Protein AF-A0A0E4CT23-F1 (afdb_monomer_lite)

Foldseek 3Di:
DDPLVVVLVVLVVVCVVPVVSDCVVSLVSVVVCVVVVQKDKWFPDPDDSVCVVVCLVPDLPDKGWIKIAGPVPRWIKIWIADSVRDIDIDTDPDDDPSRD

Structure (mmCIF, N/CA/C/O backbone):
data_AF-A0A0E4CT23-F1
#
_entry.id   AF-A0A0E4CT23-F1
#
loop_
_atom_site.group_PDB
_atom_site.id
_atom_site.type_symbol
_atom_site.label_atom_id
_atom_site.label_alt_id
_atom_site.label_comp_id
_atom_site.label_asym_id
_atom_site.label_entity_id
_atom_site.label_seq_id
_atom_site.pdbx_PDB_ins_code
_atom_site.Cartn_x
_atom_site.Cartn_y
_atom_site.Cartn_z
_atom_site.occupancy
_atom_site.B_iso_or_equiv
_atom_site.auth_seq_id
_atom_site.auth_comp_id
_atom_site.auth_asym_id
_atom_site.auth_atom_id
_atom_site.pdbx_PDB_model_num
ATOM 1 N N . MET A 1 1 ? -16.128 -6.992 -1.047 1.00 75.06 1 MET A N 1
ATOM 2 C CA . MET A 1 1 ? -14.755 -6.581 -0.670 1.00 75.06 1 MET A CA 1
ATOM 3 C C . MET A 1 1 ? -14.029 -7.788 -0.081 1.00 75.06 1 MET A C 1
ATOM 5 O O . MET A 1 1 ? -14.636 -8.475 0.731 1.00 75.06 1 MET A O 1
ATOM 9 N N . CYS A 1 2 ? -12.802 -8.122 -0.513 1.00 93.44 2 CYS A N 1
ATOM 10 C CA . CYS A 1 2 ? -12.067 -9.258 0.074 1.00 93.44 2 CYS A CA 1
ATOM 11 C C . CYS A 1 2 ? -11.386 -8.869 1.398 1.00 93.44 2 CYS A C 1
ATOM 13 O O . CYS A 1 2 ? -11.220 -7.683 1.666 1.00 93.44 2 CYS A O 1
ATOM 15 N N . ILE A 1 3 ? -10.946 -9.853 2.191 1.00 91.12 3 ILE A N 1
ATOM 16 C CA . ILE A 1 3 ? -10.349 -9.610 3.517 1.00 91.12 3 ILE A CA 1
ATOM 17 C C . ILE A 1 3 ? -9.137 -8.664 3.480 1.00 91.12 3 ILE A C 1
ATOM 19 O O . ILE A 1 3 ? -9.044 -7.770 4.310 1.00 91.12 3 ILE A O 1
ATOM 23 N N . ASN A 1 4 ? -8.249 -8.803 2.489 1.00 91.25 4 ASN A N 1
ATOM 24 C CA . ASN A 1 4 ? -7.086 -7.924 2.333 1.00 91.25 4 ASN A CA 1
ATOM 25 C C . ASN A 1 4 ? -7.535 -6.488 2.036 1.00 91.25 4 ASN A C 1
ATOM 27 O O . ASN A 1 4 ? -7.082 -5.546 2.677 1.00 91.25 4 ASN A O 1
ATOM 31 N N . CYS A 1 5 ? -8.468 -6.356 1.090 1.00 93.38 5 CYS A N 1
ATOM 32 C CA . CYS A 1 5 ? -9.029 -5.083 0.656 1.00 93.38 5 CYS A CA 1
ATOM 33 C C . CYS A 1 5 ? -9.757 -4.387 1.842 1.00 93.38 5 CYS A C 1
ATOM 35 O O . CYS A 1 5 ? -9.594 -3.188 2.036 1.00 93.38 5 CYS A O 1
ATOM 37 N N . GLY A 1 6 ? -10.454 -5.145 2.702 1.00 93.12 6 GLY A N 1
ATOM 38 C CA . GLY A 1 6 ? -11.127 -4.615 3.895 1.00 93.12 6 GLY A CA 1
ATOM 39 C C . GLY A 1 6 ? -10.191 -4.121 4.993 1.00 93.12 6 GLY A C 1
ATOM 40 O O . GLY A 1 6 ? -10.375 -3.010 5.468 1.00 93.12 6 GLY A O 1
ATOM 41 N N . ILE A 1 7 ? -9.137 -4.875 5.321 1.00 93.31 7 ILE A N 1
ATOM 42 C CA . ILE A 1 7 ? -8.143 -4.457 6.329 1.00 93.31 7 ILE A CA 1
ATOM 43 C C . ILE A 1 7 ? -7.504 -3.108 5.951 1.00 93.31 7 ILE A C 1
ATOM 45 O O . ILE A 1 7 ? -7.333 -2.237 6.803 1.00 93.31 7 ILE A O 1
ATOM 49 N N . ILE A 1 8 ? -7.171 -2.922 4.669 1.00 93.62 8 ILE A N 1
ATOM 50 C CA . ILE A 1 8 ? -6.576 -1.675 4.166 1.00 93.62 8 ILE A CA 1
ATOM 51 C C . ILE A 1 8 ? -7.587 -0.529 4.237 1.00 93.62 8 ILE A C 1
ATOM 53 O O . ILE A 1 8 ? -7.265 0.541 4.752 1.00 93.62 8 ILE A O 1
ATOM 57 N N . SER A 1 9 ? -8.812 -0.748 3.749 1.00 92.12 9 SER A N 1
ATOM 58 C CA . SER A 1 9 ? -9.875 0.259 3.792 1.00 92.12 9 SER A CA 1
ATOM 59 C C . SER A 1 9 ? -10.208 0.694 5.218 1.00 92.12 9 SER A C 1
ATOM 61 O O . SER A 1 9 ? -10.351 1.891 5.462 1.00 92.12 9 SER A O 1
ATOM 63 N N . ASP A 1 10 ? -10.273 -0.244 6.161 1.00 92.44 10 ASP A N 1
ATOM 64 C CA . ASP A 1 10 ? -10.531 0.049 7.569 1.00 92.44 10 ASP A CA 1
ATOM 65 C C . ASP A 1 10 ? -9.406 0.889 8.168 1.00 92.44 10 ASP A C 1
ATOM 67 O O . ASP A 1 10 ? -9.680 1.884 8.837 1.00 92.44 10 ASP A O 1
ATOM 71 N N . LEU A 1 11 ? -8.141 0.567 7.866 1.00 92.25 11 LEU A N 1
ATOM 72 C CA . LEU A 1 11 ? -7.020 1.382 8.326 1.00 92.25 11 LEU A CA 1
ATOM 73 C C . LEU A 1 11 ? -7.061 2.793 7.725 1.00 92.25 11 LEU A C 1
ATOM 75 O O . LEU A 1 11 ? -6.895 3.763 8.459 1.00 92.25 11 LEU A O 1
ATOM 79 N N . PHE A 1 12 ? -7.316 2.926 6.421 1.00 91.31 12 PHE A N 1
ATOM 80 C CA . PHE A 1 12 ? -7.409 4.233 5.757 1.00 91.31 12 PHE A CA 1
ATOM 81 C C . PHE A 1 12 ? -8.567 5.079 6.295 1.00 91.31 12 PHE A C 1
ATOM 83 O O . PHE A 1 12 ? -8.465 6.300 6.381 1.00 91.31 12 PHE A O 1
ATOM 90 N N . ASN A 1 13 ? -9.687 4.453 6.649 1.00 90.06 13 ASN A N 1
ATOM 91 C CA . ASN A 1 13 ? -10.805 5.153 7.271 1.00 90.06 13 ASN A CA 1
ATOM 92 C C . ASN A 1 13 ? -10.481 5.538 8.719 1.00 90.06 13 ASN A C 1
ATOM 94 O O . ASN A 1 13 ? -10.787 6.655 9.136 1.00 90.06 13 ASN A O 1
ATOM 98 N N . ALA A 1 14 ? -9.808 4.658 9.463 1.00 88.81 14 ALA A N 1
ATOM 99 C CA . ALA A 1 14 ? -9.387 4.926 10.830 1.00 88.81 14 ALA A CA 1
ATOM 100 C C . ALA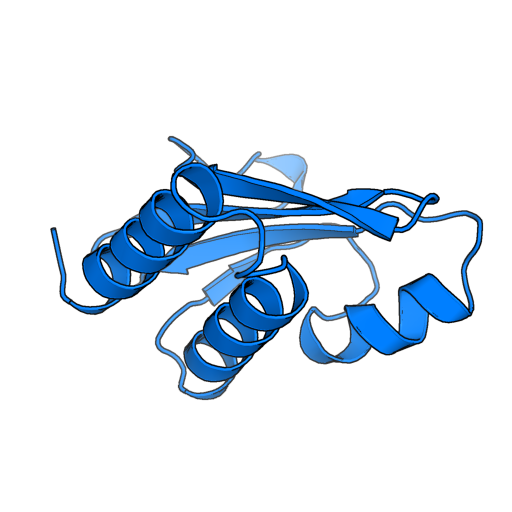 A 1 14 ? -8.389 6.092 10.907 1.00 88.81 14 ALA A C 1
ATOM 102 O O . ALA A 1 14 ? -8.505 6.912 11.813 1.00 88.81 14 ALA A O 1
ATOM 103 N N . THR A 1 15 ? -7.464 6.233 9.949 1.00 86.56 15 THR A N 1
ATOM 104 C CA . THR A 1 15 ? -6.541 7.383 9.915 1.00 86.56 15 THR A CA 1
ATOM 105 C C . THR A 1 15 ? -7.245 8.706 9.613 1.00 86.56 15 THR A C 1
ATOM 107 O O . THR A 1 15 ? -6.879 9.731 10.182 1.00 86.56 15 THR A O 1
ATOM 110 N N . LYS A 1 16 ? -8.293 8.699 8.776 1.00 85.00 16 LYS A N 1
ATOM 111 C CA . LYS A 1 16 ? -9.132 9.887 8.526 1.00 85.00 16 LYS A CA 1
ATOM 112 C C . LYS A 1 16 ? -9.917 10.317 9.764 1.00 85.00 16 LYS A C 1
ATOM 114 O O . LYS A 1 16 ? -10.080 11.507 10.001 1.00 85.00 16 LYS A O 1
ATOM 119 N N . GLN A 1 17 ? -10.426 9.352 10.529 1.00 85.25 17 GLN A N 1
ATOM 120 C CA . GLN A 1 17 ? -11.216 9.607 11.738 1.00 85.25 17 GLN A CA 1
ATOM 121 C C . GLN A 1 17 ? -10.340 9.943 12.949 1.00 85.25 17 GLN A C 1
ATOM 123 O O . GLN A 1 17 ? -10.755 10.703 1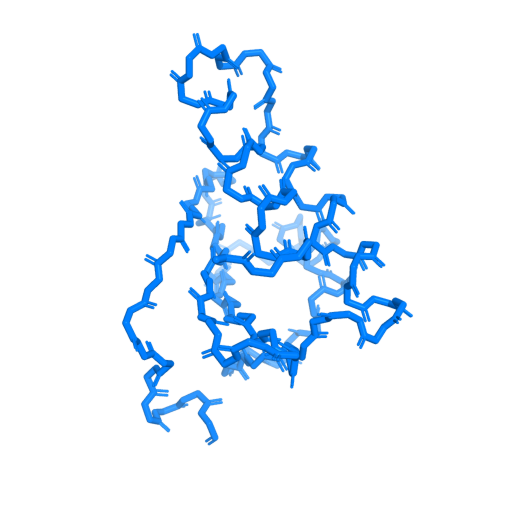3.820 1.00 85.25 17 GLN A O 1
ATOM 128 N N . ASN A 1 18 ? -9.135 9.377 13.011 1.00 82.75 18 ASN A N 1
ATOM 129 C CA . ASN A 1 18 ? -8.190 9.577 14.094 1.00 82.75 18 ASN A CA 1
ATOM 130 C C . ASN A 1 18 ? -6.771 9.791 13.535 1.00 82.75 18 ASN A C 1
ATOM 132 O O . ASN A 1 18 ? -6.028 8.820 13.351 1.00 82.75 18 ASN A O 1
ATOM 136 N N . PRO A 1 19 ? -6.362 11.057 13.328 1.00 77.00 19 PRO A N 1
ATOM 137 C CA . PRO A 1 19 ? -5.047 11.403 12.784 1.00 77.00 19 PRO A CA 1
ATOM 138 C C . PRO A 1 19 ? -3.856 10.905 13.618 1.00 77.00 19 PRO A C 1
ATOM 140 O O . PRO A 1 19 ? -2.731 10.882 13.124 1.00 77.00 19 PRO A O 1
ATOM 143 N N . ILE A 1 20 ? -4.078 10.474 14.869 1.00 79.44 20 ILE A N 1
ATOM 144 C CA . ILE A 1 20 ? -3.045 9.843 15.709 1.00 79.44 20 ILE A CA 1
ATOM 145 C C . ILE A 1 20 ? -2.557 8.534 15.072 1.00 79.44 20 ILE A C 1
ATOM 147 O O . ILE A 1 20 ? -1.397 8.148 15.245 1.00 79.44 20 ILE A O 1
ATOM 151 N N . ILE A 1 21 ? -3.417 7.847 14.309 1.00 73.62 21 ILE A N 1
ATOM 152 C CA . ILE A 1 21 ? -3.019 6.708 13.481 1.00 73.62 21 ILE A CA 1
ATOM 153 C C . ILE A 1 21 ? -2.244 7.269 12.284 1.00 73.62 21 ILE A C 1
ATOM 155 O O . ILE A 1 21 ? -2.774 7.495 11.201 1.00 73.62 21 ILE A O 1
ATOM 159 N N . GLY A 1 22 ? -0.965 7.548 12.521 1.00 79.25 22 GLY A N 1
ATOM 160 C CA . GLY A 1 22 ? -0.090 8.159 11.536 1.00 79.25 22 GLY A CA 1
ATOM 161 C C . GLY A 1 22 ? 0.221 7.232 10.363 1.00 79.25 22 GLY A C 1
ATOM 162 O O . GLY A 1 22 ? 0.140 6.002 10.442 1.00 79.25 22 GLY A O 1
ATOM 163 N N . SER A 1 23 ? 0.678 7.839 9.277 1.00 81.88 23 SER A N 1
ATOM 164 C CA . SER A 1 23 ? 1.065 7.169 8.035 1.00 81.88 23 SER A CA 1
ATOM 165 C C . SER A 1 23 ? 2.153 6.110 8.186 1.00 81.88 23 SER A C 1
ATOM 167 O O . SER A 1 23 ? 2.197 5.158 7.410 1.00 81.88 23 SER A O 1
ATOM 169 N N . LYS A 1 24 ? 2.968 6.188 9.244 1.00 85.00 24 LYS A N 1
ATOM 170 C CA . LYS A 1 24 ? 3.894 5.118 9.639 1.00 85.00 24 LYS A CA 1
ATOM 171 C C . LYS A 1 24 ? 3.183 3.772 9.810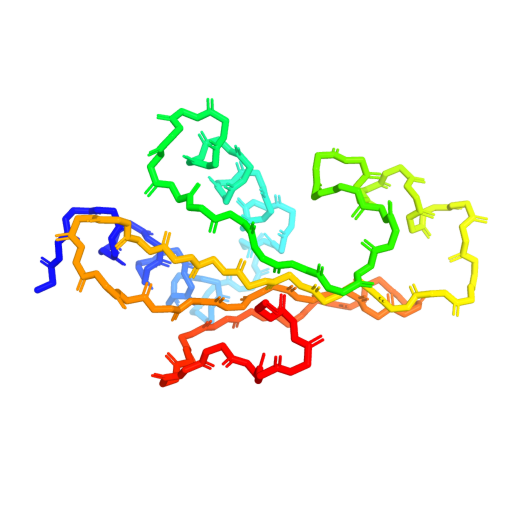 1.00 85.00 24 LYS A C 1
ATOM 173 O O . LYS A 1 24 ? 3.722 2.745 9.406 1.00 85.00 24 LYS A O 1
ATOM 178 N N . ARG A 1 25 ? 1.980 3.762 10.392 1.00 88.81 25 ARG A N 1
ATOM 179 C CA . ARG A 1 25 ? 1.212 2.531 10.621 1.00 88.81 25 ARG A CA 1
ATOM 180 C C . ARG A 1 25 ? 0.593 2.001 9.331 1.00 88.81 25 ARG A C 1
ATOM 182 O O . ARG A 1 25 ? 0.546 0.791 9.136 1.00 88.81 25 ARG A O 1
ATOM 189 N N . VAL A 1 26 ? 0.198 2.905 8.435 1.00 91.44 26 VAL A N 1
ATOM 190 C CA . VAL A 1 26 ? -0.223 2.567 7.068 1.00 91.44 26 VAL A CA 1
ATOM 191 C C . VAL A 1 26 ? 0.915 1.914 6.293 1.00 91.44 26 VAL A C 1
ATOM 193 O O . VAL A 1 26 ? 0.739 0.816 5.773 1.00 91.44 26 VAL A O 1
ATOM 196 N N . TYR A 1 27 ? 2.093 2.535 6.290 1.00 90.44 27 TYR A N 1
ATOM 197 C CA . TYR A 1 27 ? 3.289 1.976 5.667 1.00 90.44 27 TYR A CA 1
ATOM 198 C C . TYR A 1 27 ? 3.612 0.578 6.211 1.00 90.44 27 TYR A C 1
ATOM 200 O O . TYR A 1 27 ? 3.795 -0.353 5.435 1.00 90.44 27 TYR A O 1
ATOM 208 N N . GLN A 1 28 ? 3.619 0.406 7.539 1.00 91.38 28 GLN A N 1
ATOM 209 C CA . GLN A 1 28 ? 3.888 -0.890 8.172 1.00 91.38 28 GLN A CA 1
ATOM 210 C C . GLN A 1 28 ? 2.888 -1.973 7.753 1.00 91.38 28 GLN A C 1
ATOM 212 O O . GLN A 1 28 ? 3.310 -3.087 7.450 1.00 91.38 28 GLN A O 1
ATOM 217 N N . LEU A 1 29 ? 1.589 -1.655 7.697 1.00 93.62 29 LEU A N 1
ATOM 218 C CA . LEU A 1 29 ? 0.578 -2.607 7.235 1.00 93.62 29 LEU A CA 1
ATOM 219 C C . LEU A 1 29 ? 0.811 -2.993 5.770 1.00 93.62 29 LEU A C 1
ATOM 221 O O . LEU A 1 29 ? 0.818 -4.179 5.445 1.00 93.62 29 LEU A O 1
ATOM 225 N N . LEU A 1 30 ? 0.992 -2.008 4.887 1.00 94.31 30 LEU A N 1
ATOM 226 C CA . LEU A 1 30 ? 1.206 -2.260 3.460 1.00 94.31 30 LEU A CA 1
ATOM 227 C C . LEU A 1 30 ? 2.470 -3.097 3.230 1.00 94.31 30 LEU A C 1
ATOM 229 O O . LEU A 1 30 ? 2.446 -4.028 2.429 1.00 94.31 30 LEU A O 1
ATOM 233 N N . LEU A 1 31 ? 3.535 -2.827 3.990 1.00 93.81 31 LEU A N 1
ATOM 234 C CA . LEU A 1 31 ? 4.789 -3.577 3.947 1.00 93.81 31 LEU A CA 1
ATOM 235 C C . LEU A 1 31 ? 4.592 -5.024 4.408 1.00 93.81 31 LEU A C 1
ATOM 237 O O . LEU A 1 31 ? 5.031 -5.958 3.739 1.00 93.81 31 LEU A O 1
ATOM 241 N N . GLU A 1 32 ? 3.892 -5.240 5.523 1.00 94.50 32 GLU A N 1
ATOM 242 C CA . GLU A 1 32 ? 3.587 -6.587 6.013 1.00 94.50 32 GLU A CA 1
ATOM 243 C C . GLU A 1 32 ? 2.724 -7.369 5.013 1.00 94.50 32 GLU A C 1
ATOM 245 O O . GLU A 1 32 ? 2.959 -8.549 4.753 1.00 94.50 32 GLU A O 1
ATOM 250 N N . MET A 1 33 ? 1.721 -6.724 4.421 1.00 94.94 33 MET A N 1
ATOM 251 C CA . MET A 1 33 ? 0.869 -7.366 3.426 1.00 94.94 33 MET A CA 1
ATOM 252 C C . MET A 1 33 ? 1.638 -7.690 2.143 1.00 94.94 33 MET A C 1
ATOM 254 O O . MET A 1 33 ? 1.453 -8.775 1.590 1.00 94.94 33 MET A O 1
ATOM 258 N N . HIS A 1 34 ? 2.521 -6.799 1.695 1.00 94.31 34 HIS A N 1
ATOM 259 C CA . HIS A 1 34 ? 3.376 -7.040 0.539 1.00 94.31 34 HIS A CA 1
ATOM 260 C C . HIS A 1 34 ? 4.341 -8.210 0.769 1.00 94.31 34 HIS A C 1
ATOM 262 O O . HIS A 1 34 ? 4.322 -9.180 0.015 1.00 94.31 34 HIS A O 1
ATOM 268 N N . THR A 1 35 ? 5.106 -8.180 1.863 1.00 93.94 35 THR A N 1
ATOM 269 C CA . THR A 1 35 ? 6.097 -9.222 2.208 1.00 93.94 35 THR A CA 1
ATOM 270 C C . THR A 1 35 ? 5.483 -10.609 2.408 1.00 93.94 35 THR A C 1
ATOM 272 O O . THR A 1 35 ? 6.162 -11.620 2.249 1.00 93.94 35 THR A O 1
ATOM 275 N N . ARG A 1 36 ? 4.180 -10.685 2.709 1.00 94.12 36 ARG A N 1
ATOM 276 C CA . ARG A 1 36 ? 3.412 -11.940 2.790 1.00 94.12 36 ARG A CA 1
ATOM 277 C C . ARG A 1 36 ? 2.720 -12.339 1.480 1.00 94.12 36 ARG A C 1
ATOM 279 O O . ARG A 1 36 ? 1.862 -13.221 1.501 1.00 94.12 36 ARG A O 1
ATOM 286 N N . GLY A 1 37 ? 3.013 -11.670 0.365 1.00 92.88 37 GLY A N 1
ATOM 287 C CA . GLY A 1 37 ? 2.413 -11.943 -0.946 1.00 92.88 37 GLY A CA 1
ATOM 288 C C . GLY A 1 37 ? 0.914 -11.629 -1.029 1.00 92.88 37 GLY A C 1
ATOM 289 O O . GLY A 1 37 ? 0.215 -12.133 -1.905 1.00 92.88 37 GLY A O 1
ATOM 290 N N . ARG A 1 38 ? 0.380 -10.821 -0.102 1.00 95.19 38 ARG A N 1
ATOM 291 C CA . ARG A 1 38 ? -1.038 -10.418 -0.092 1.00 95.19 38 ARG A CA 1
ATOM 292 C C . ARG A 1 38 ? -1.319 -9.195 -0.954 1.00 95.19 38 ARG A C 1
ATOM 294 O O . ARG A 1 38 ? -2.492 -8.938 -1.242 1.00 95.19 38 ARG A O 1
ATOM 301 N N . LEU A 1 39 ? -0.268 -8.466 -1.321 1.00 95.50 39 LEU A N 1
ATOM 302 C CA . LEU A 1 39 ? -0.276 -7.341 -2.246 1.00 95.50 39 LEU A CA 1
ATOM 303 C C . LEU A 1 39 ? 0.926 -7.443 -3.185 1.00 95.50 39 LEU A C 1
ATOM 305 O O . LEU A 1 39 ? 2.040 -7.733 -2.740 1.00 95.50 39 LEU A O 1
ATOM 309 N N . LEU A 1 40 ? 0.693 -7.157 -4.459 1.00 94.44 40 LEU A N 1
ATOM 310 C CA . LEU A 1 40 ? 1.741 -6.935 -5.450 1.00 94.44 40 LEU A CA 1
ATOM 311 C C . LEU A 1 40 ? 2.060 -5.443 -5.479 1.00 94.44 40 LEU A C 1
ATOM 313 O O . LEU A 1 40 ? 1.137 -4.631 -5.462 1.00 94.44 40 LEU A O 1
ATOM 317 N N . VAL A 1 41 ? 3.343 -5.092 -5.483 1.00 93.94 41 VAL A N 1
ATOM 318 C CA . VAL A 1 41 ? 3.805 -3.701 -5.543 1.00 93.94 41 VAL A CA 1
ATOM 319 C C . VAL A 1 41 ? 4.190 -3.366 -6.973 1.00 93.94 41 VAL A C 1
ATOM 321 O O . VAL A 1 41 ? 4.941 -4.106 -7.600 1.00 93.94 41 VAL A O 1
ATOM 324 N N . HIS A 1 42 ? 3.715 -2.218 -7.438 1.00 91.62 42 HIS A N 1
ATOM 325 C CA . HIS A 1 42 ? 4.028 -1.631 -8.732 1.00 91.62 42 HIS A CA 1
ATOM 326 C C . HIS A 1 42 ? 4.565 -0.217 -8.500 1.00 91.62 42 HIS A C 1
ATOM 328 O O . HIS A 1 42 ? 3.939 0.592 -7.808 1.00 91.62 42 HIS A O 1
ATOM 334 N N . THR A 1 43 ? 5.746 0.092 -9.027 1.00 88.06 43 THR A N 1
ATOM 335 C CA . THR A 1 43 ? 6.366 1.413 -8.877 1.00 88.06 43 THR A CA 1
ATOM 336 C C . THR A 1 43 ? 7.261 1.722 -10.070 1.00 88.06 43 THR A C 1
ATOM 338 O O . THR A 1 43 ? 7.940 0.841 -10.585 1.00 88.06 43 THR A O 1
ATOM 341 N N . ALA A 1 44 ? 7.272 2.987 -10.491 1.00 81.50 44 ALA A N 1
ATOM 342 C CA . ALA A 1 44 ? 8.245 3.495 -11.457 1.00 81.50 44 ALA A CA 1
ATOM 343 C C . ALA A 1 44 ? 9.559 3.927 -10.778 1.00 81.50 44 ALA A C 1
ATOM 345 O O . ALA A 1 44 ? 10.515 4.308 -11.452 1.00 81.50 44 ALA A O 1
ATOM 346 N N . ALA A 1 45 ? 9.610 3.920 -9.441 1.00 74.25 45 ALA A N 1
ATOM 347 C CA . ALA A 1 45 ? 10.802 4.288 -8.700 1.00 74.25 45 ALA A CA 1
ATOM 348 C C . ALA A 1 45 ? 11.872 3.193 -8.815 1.00 74.25 45 ALA A C 1
ATOM 350 O O . ALA A 1 45 ? 11.577 2.003 -8.741 1.00 74.25 45 ALA A O 1
ATOM 351 N N . ALA A 1 46 ? 13.140 3.602 -8.894 1.00 74.44 46 ALA A N 1
ATOM 352 C CA . ALA A 1 46 ? 14.272 2.677 -8.785 1.00 74.44 46 ALA A CA 1
ATOM 353 C C . ALA A 1 46 ? 14.361 2.019 -7.391 1.00 74.44 46 ALA A C 1
ATOM 355 O O . ALA A 1 46 ? 15.007 0.987 -7.217 1.00 74.44 46 ALA A O 1
ATOM 356 N N . THR A 1 47 ? 13.718 2.627 -6.391 1.00 75.94 47 THR A N 1
ATOM 357 C CA . THR A 1 47 ? 13.714 2.169 -5.004 1.00 75.94 47 THR A CA 1
ATOM 358 C C . THR A 1 47 ? 12.537 1.234 -4.746 1.00 75.94 47 THR A C 1
ATOM 360 O O . THR A 1 47 ? 11.379 1.603 -4.930 1.00 75.94 47 THR A O 1
ATOM 363 N N . SER A 1 48 ? 12.832 0.045 -4.226 1.00 84.00 48 SER A N 1
ATOM 364 C CA . SER A 1 48 ? 11.831 -0.909 -3.739 1.00 84.00 48 SER A CA 1
ATOM 365 C C . SER A 1 48 ? 11.059 -0.363 -2.528 1.00 84.00 48 SER A C 1
ATOM 367 O O . SER A 1 48 ? 11.637 0.335 -1.687 1.00 84.00 48 SER A O 1
ATOM 369 N N . PHE A 1 49 ? 9.792 -0.745 -2.367 1.00 86.62 49 PHE A N 1
ATOM 370 C CA . PHE A 1 49 ? 8.931 -0.240 -1.291 1.00 86.62 49 PHE A CA 1
ATOM 371 C C . PHE A 1 49 ? 9.494 -0.488 0.121 1.00 86.62 49 PHE A C 1
ATOM 373 O O . PHE A 1 49 ? 9.388 0.377 0.986 1.00 86.62 49 PHE A O 1
ATOM 380 N N . GLU A 1 50 ? 10.172 -1.614 0.344 1.00 87.69 50 GLU A N 1
ATOM 381 C CA . GLU A 1 50 ? 10.792 -2.010 1.616 1.00 87.69 50 GLU A CA 1
ATOM 382 C C . GLU A 1 50 ? 11.858 -1.023 2.098 1.00 87.69 50 GLU A C 1
ATOM 384 O O . GLU A 1 50 ? 12.036 -0.817 3.302 1.00 87.69 50 GLU A O 1
ATOM 389 N N . HIS A 1 51 ? 12.559 -0.402 1.151 1.00 81.94 51 HIS A N 1
ATOM 390 C CA . HIS A 1 51 ? 13.662 0.518 1.408 1.00 81.94 51 HIS A CA 1
ATOM 391 C C . HIS A 1 51 ? 13.222 1.986 1.388 1.00 81.94 51 HIS A C 1
ATOM 393 O O . HIS A 1 51 ? 14.036 2.868 1.668 1.00 81.94 51 HIS A O 1
ATOM 399 N N . LEU A 1 52 ? 11.940 2.269 1.126 1.00 77.31 52 LEU A N 1
ATOM 400 C CA . LEU A 1 52 ? 11.419 3.626 0.973 1.00 77.31 52 LEU A CA 1
ATOM 401 C C . LEU A 1 52 ? 11.719 4.518 2.184 1.00 77.31 52 LEU A C 1
ATOM 403 O O . LEU A 1 52 ? 12.201 5.637 2.034 1.00 77.31 52 LEU A O 1
ATOM 407 N N . ALA A 1 53 ? 11.474 4.014 3.397 1.00 68.75 53 ALA A N 1
ATOM 408 C CA . ALA A 1 53 ? 11.664 4.795 4.620 1.00 68.75 53 ALA A CA 1
ATOM 409 C C . ALA A 1 53 ? 13.136 5.171 4.879 1.00 68.75 53 ALA A C 1
ATOM 411 O O . ALA A 1 53 ? 13.411 6.178 5.532 1.00 68.75 53 ALA A O 1
ATOM 412 N N . ALA A 1 54 ? 14.081 4.360 4.396 1.00 71.81 54 ALA A N 1
ATOM 413 C CA . ALA A 1 54 ? 15.507 4.667 4.454 1.00 71.81 54 ALA A CA 1
ATOM 414 C C . ALA A 1 54 ? 15.905 5.634 3.329 1.00 71.81 54 ALA A C 1
ATOM 416 O O . ALA A 1 54 ? 16.632 6.591 3.575 1.00 71.81 54 ALA A O 1
ATOM 417 N N . PHE A 1 55 ? 15.370 5.419 2.126 1.00 69.31 55 PHE A N 1
ATOM 418 C CA . PHE A 1 55 ? 15.625 6.232 0.941 1.00 69.31 55 PHE A CA 1
ATOM 419 C C . PHE A 1 55 ? 15.153 7.683 1.086 1.00 69.31 55 PHE A C 1
ATOM 421 O O . PHE A 1 55 ? 15.896 8.599 0.755 1.00 69.31 55 PHE A O 1
ATOM 428 N N . LEU A 1 56 ? 13.963 7.927 1.637 1.00 64.31 56 LEU A N 1
ATOM 429 C CA . LEU A 1 56 ? 13.438 9.291 1.804 1.00 64.31 56 LEU A CA 1
ATOM 430 C C . LEU A 1 56 ? 14.181 10.099 2.871 1.00 64.31 56 LEU A C 1
ATOM 432 O O . LEU A 1 56 ? 14.175 11.323 2.841 1.00 64.31 56 LEU A O 1
ATOM 436 N N . LYS A 1 57 ? 14.867 9.428 3.805 1.00 65.38 57 LYS A N 1
ATOM 437 C CA . LYS A 1 57 ? 15.751 10.112 4.758 1.00 65.38 57 LYS A CA 1
ATOM 438 C C . LYS A 1 57 ? 17.041 10.606 4.111 1.00 65.38 5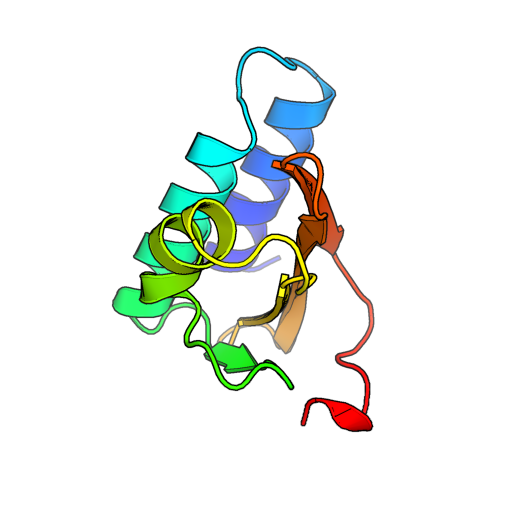7 LYS A C 1
ATOM 440 O O . LYS A 1 57 ? 17.659 11.520 4.647 1.00 65.38 57 LYS A O 1
ATOM 445 N N . THR A 1 58 ? 17.473 9.975 3.022 1.00 65.31 58 THR A N 1
ATOM 446 C CA . THR A 1 58 ? 18.758 10.263 2.374 1.00 65.31 58 THR A CA 1
ATOM 447 C C . THR A 1 58 ? 18.604 11.035 1.067 1.00 65.31 58 THR A C 1
ATOM 449 O O . THR A 1 58 ? 19.495 11.803 0.720 1.00 65.31 58 THR A O 1
ATOM 452 N N . SER A 1 59 ? 17.480 10.879 0.366 1.00 55.91 59 SER A N 1
ATOM 453 C CA . SER A 1 59 ? 17.190 11.552 -0.901 1.00 55.91 59 SER A CA 1
ATOM 454 C C . SER A 1 59 ? 16.231 12.719 -0.688 1.00 55.91 59 SER A C 1
ATOM 456 O O . SER A 1 59 ? 15.020 12.533 -0.646 1.00 55.91 59 SER A O 1
ATOM 458 N N . GLN A 1 60 ? 16.767 13.942 -0.627 1.00 58.41 60 GLN A N 1
ATOM 459 C CA . GLN A 1 60 ? 15.977 15.187 -0.626 1.00 58.41 60 GLN A CA 1
ATOM 460 C C . GLN A 1 60 ? 15.267 15.469 -1.969 1.00 58.41 60 GLN A C 1
ATOM 462 O O . GLN A 1 60 ? 14.554 16.462 -2.101 1.00 58.41 60 GLN A O 1
ATOM 467 N N . GLU A 1 61 ? 15.441 14.617 -2.984 1.00 53.28 61 GLU A N 1
ATOM 468 C CA . GLU A 1 61 ? 15.045 14.931 -4.361 1.00 53.28 61 GLU A CA 1
ATOM 469 C C . GLU A 1 61 ? 13.952 14.037 -4.954 1.00 53.28 61 GLU A C 1
ATOM 471 O O . GLU A 1 61 ? 13.460 14.350 -6.035 1.00 53.28 61 GLU A O 1
ATOM 476 N N . SER A 1 62 ? 13.514 12.976 -4.273 1.00 58.12 62 SER A N 1
ATOM 477 C CA . SER A 1 62 ? 12.658 11.953 -4.891 1.00 58.12 62 SER A CA 1
ATOM 478 C C . SER A 1 62 ? 11.337 11.751 -4.157 1.00 58.12 62 SER A C 1
ATOM 480 O O . SER A 1 62 ? 11.320 11.406 -2.980 1.00 58.12 62 SER A O 1
ATOM 482 N N . GLU A 1 63 ? 10.231 11.917 -4.880 1.00 67.94 63 GLU A N 1
ATOM 483 C CA . GLU A 1 63 ? 8.908 11.476 -4.439 1.00 67.94 63 GLU A CA 1
ATOM 484 C C . GLU A 1 63 ? 8.778 9.968 -4.670 1.00 67.94 63 GLU A C 1
ATOM 486 O O . GLU A 1 63 ? 9.101 9.456 -5.745 1.00 67.94 63 GLU A O 1
ATOM 491 N N . GLY A 1 64 ? 8.315 9.241 -3.658 1.00 74.50 64 GLY A N 1
ATOM 492 C CA . GLY A 1 64 ? 8.046 7.814 -3.793 1.00 74.50 64 GLY A CA 1
ATOM 493 C C . GLY A 1 64 ? 6.582 7.583 -4.137 1.00 74.50 64 GLY A C 1
ATOM 494 O O . GLY A 1 64 ? 5.740 7.869 -3.295 1.00 74.50 64 GLY A O 1
ATOM 495 N N . TYR A 1 65 ? 6.277 7.034 -5.317 1.00 86.00 65 TYR A N 1
ATOM 496 C CA . TYR A 1 65 ? 4.923 6.600 -5.690 1.00 86.00 65 TYR A CA 1
ATOM 497 C C . TYR A 1 65 ? 4.862 5.078 -5.786 1.00 86.00 65 TYR A C 1
ATOM 499 O O . TYR A 1 65 ? 5.560 4.467 -6.598 1.00 86.00 65 TYR A O 1
ATOM 507 N N . PHE A 1 66 ? 4.002 4.471 -4.974 1.00 91.62 66 PHE A N 1
ATOM 508 C CA . PHE A 1 66 ? 3.808 3.028 -4.924 1.00 91.62 66 PHE A CA 1
ATOM 509 C C . PHE A 1 66 ? 2.343 2.697 -5.114 1.00 91.62 66 PHE A C 1
ATOM 511 O O . PHE A 1 66 ? 1.466 3.274 -4.468 1.00 91.62 66 PHE A O 1
ATOM 518 N N . TYR A 1 67 ? 2.094 1.729 -5.978 1.00 94.31 67 TYR A N 1
ATOM 519 C CA . TYR A 1 67 ? 0.777 1.187 -6.230 1.00 94.31 67 TYR A CA 1
ATOM 520 C C . TYR A 1 67 ? 0.746 -0.260 -5.764 1.00 94.31 67 TYR A C 1
ATOM 522 O O . TYR A 1 67 ? 1.731 -0.986 -5.869 1.00 94.31 67 TYR A O 1
ATOM 530 N N . PHE A 1 68 ? -0.391 -0.668 -5.219 1.00 95.19 68 PHE A N 1
ATOM 531 C CA . PHE A 1 68 ? -0.595 -2.001 -4.684 1.00 95.19 68 PHE A CA 1
ATOM 532 C C . PHE A 1 68 ? -1.781 -2.631 -5.375 1.00 95.19 68 PHE A C 1
ATOM 534 O O . PHE A 1 68 ? -2.860 -2.046 -5.401 1.00 95.19 68 PHE A O 1
ATOM 541 N N . GLU A 1 69 ? -1.595 -3.842 -5.867 1.00 95.81 69 GLU A N 1
ATOM 542 C CA . GLU A 1 69 ? -2.661 -4.671 -6.401 1.00 95.81 69 GLU A CA 1
ATOM 543 C C . GLU A 1 69 ? -2.964 -5.805 -5.429 1.00 95.81 69 GLU A C 1
ATOM 545 O O . GLU A 1 69 ? -2.068 -6.503 -4.949 1.00 95.81 69 GLU A O 1
ATOM 550 N N . CYS A 1 70 ? -4.245 -6.021 -5.142 1.00 95.69 70 CYS A N 1
ATOM 551 C CA . CYS A 1 70 ? -4.669 -7.205 -4.418 1.00 95.69 70 CYS A CA 1
ATOM 552 C C . CYS A 1 70 ? -4.891 -8.375 -5.393 1.00 95.69 70 CYS A C 1
ATOM 554 O O . CYS A 1 70 ? -5.943 -8.410 -6.034 1.00 95.69 70 CYS A O 1
ATOM 556 N N . PRO A 1 71 ? -4.029 -9.410 -5.423 1.00 94.19 71 PRO A N 1
ATOM 557 C CA . PRO A 1 71 ? -4.162 -10.525 -6.370 1.00 94.19 71 PRO A CA 1
ATOM 558 C C . PRO A 1 71 ? -5.437 -11.359 -6.155 1.00 94.19 71 PRO A C 1
ATOM 560 O O . PRO A 1 71 ? -5.847 -12.119 -7.022 1.00 94.19 71 PRO A O 1
ATOM 563 N N . ARG A 1 72 ? -6.095 -11.226 -4.993 1.00 93.56 72 ARG A N 1
ATOM 564 C CA . ARG A 1 72 ? -7.358 -11.917 -4.691 1.00 93.56 72 ARG A CA 1
ATOM 565 C C . ARG A 1 72 ? -8.583 -11.221 -5.282 1.00 93.56 72 ARG A C 1
ATOM 567 O O . ARG A 1 72 ? -9.578 -11.887 -5.547 1.00 93.56 72 ARG A O 1
ATOM 574 N N . CYS A 1 73 ? -8.568 -9.889 -5.332 1.00 94.31 73 CYS A N 1
ATOM 575 C CA . CYS A 1 73 ? -9.765 -9.073 -5.567 1.00 94.31 73 CYS A CA 1
ATOM 576 C C . CYS A 1 73 ? -9.607 -8.090 -6.740 1.00 94.31 73 CYS A C 1
ATOM 578 O O . CYS A 1 73 ? -10.595 -7.487 -7.140 1.00 94.31 73 CYS A O 1
ATOM 580 N N . GLY A 1 74 ? -8.392 -7.933 -7.277 1.00 93.19 74 GLY A N 1
ATOM 581 C CA . GLY A 1 74 ? -8.053 -6.991 -8.347 1.00 93.19 74 GLY A CA 1
ATOM 582 C C . GLY A 1 74 ? -8.094 -5.518 -7.930 1.00 93.19 74 GLY A C 1
ATOM 583 O O . GLY A 1 74 ? -7.928 -4.647 -8.771 1.00 93.19 74 GLY A O 1
ATOM 584 N N . ALA A 1 75 ? -8.348 -5.210 -6.652 1.00 95.19 75 ALA A N 1
ATOM 585 C CA . ALA A 1 75 ? -8.411 -3.825 -6.192 1.00 95.19 75 ALA A CA 1
ATOM 586 C C . ALA A 1 75 ? -7.026 -3.186 -6.147 1.00 95.19 75 ALA A C 1
ATOM 588 O O . ALA A 1 75 ? -6.040 -3.847 -5.797 1.00 95.19 75 ALA A O 1
ATOM 589 N N . TYR A 1 76 ? -7.007 -1.881 -6.409 1.00 95.50 76 TYR A N 1
ATOM 590 C CA . TYR A 1 76 ? -5.798 -1.082 -6.450 1.00 95.50 76 TYR A CA 1
ATOM 591 C C . TYR A 1 76 ? -5.774 -0.023 -5.351 1.00 95.50 76 TYR A C 1
ATOM 593 O O . TYR A 1 76 ? -6.767 0.648 -5.056 1.00 95.50 76 TYR A O 1
ATOM 601 N N . PHE A 1 77 ? -4.595 0.162 -4.773 1.00 95.19 77 PHE A N 1
ATOM 602 C CA . PHE A 1 77 ? -4.321 1.176 -3.765 1.00 95.19 77 PHE A CA 1
ATOM 603 C C . PHE A 1 77 ? -3.059 1.936 -4.144 1.00 95.19 77 PHE A C 1
ATOM 605 O O . PHE A 1 77 ? -2.224 1.425 -4.885 1.00 95.19 77 PHE A O 1
ATOM 612 N N . HIS A 1 78 ? -2.900 3.138 -3.609 1.00 93.75 78 HIS A N 1
ATOM 613 C CA . HIS A 1 78 ? -1.654 3.882 -3.704 1.00 93.75 78 HIS A CA 1
ATOM 614 C C . HIS A 1 78 ? -1.143 4.262 -2.318 1.00 93.75 78 HIS A C 1
ATOM 616 O O . HIS A 1 78 ? -1.919 4.411 -1.368 1.00 93.75 78 HIS A O 1
ATOM 622 N N . PHE A 1 79 ? 0.169 4.434 -2.241 1.00 92.31 79 PHE A N 1
ATOM 623 C CA . PHE A 1 79 ? 0.887 5.080 -1.159 1.00 92.31 79 PHE A CA 1
ATOM 624 C C . PHE A 1 79 ? 1.964 5.959 -1.785 1.00 92.31 79 PHE A C 1
ATOM 626 O O . PHE A 1 79 ? 2.756 5.487 -2.601 1.00 92.31 79 PHE A O 1
ATOM 633 N N . SER A 1 80 ? 2.012 7.220 -1.389 1.00 88.00 80 SER A N 1
ATOM 634 C CA . SER A 1 80 ? 3.094 8.121 -1.732 1.00 88.00 80 SER A CA 1
ATOM 635 C C . SER A 1 80 ? 3.606 8.869 -0.517 1.00 88.00 80 SER A C 1
ATOM 637 O O . SER A 1 80 ? 2.912 9.012 0.495 1.00 88.00 80 SER A O 1
ATOM 639 N N . MET A 1 81 ? 4.848 9.323 -0.619 1.00 83.62 81 MET A N 1
ATOM 640 C CA . MET A 1 81 ? 5.453 10.233 0.340 1.00 83.62 81 MET A CA 1
ATOM 641 C C . MET A 1 81 ? 6.212 11.310 -0.428 1.00 83.62 81 MET A C 1
ATOM 643 O O . MET A 1 81 ? 6.993 10.989 -1.331 1.00 83.62 81 MET A O 1
ATOM 647 N N . ASP A 1 82 ? 5.933 12.566 -0.096 1.00 80.62 82 ASP A N 1
ATOM 648 C CA . ASP A 1 82 ? 6.597 13.724 -0.678 1.00 80.62 82 ASP A CA 1
ATOM 649 C C . ASP A 1 82 ? 7.943 14.015 0.009 1.00 80.62 82 ASP A C 1
ATOM 651 O O . ASP A 1 82 ? 8.370 13.322 0.940 1.00 80.62 82 ASP A O 1
ATOM 655 N N . LYS A 1 83 ? 8.623 15.061 -0.464 1.00 73.38 83 LYS A N 1
ATOM 656 C CA . LYS A 1 83 ? 9.938 15.489 0.040 1.00 73.38 83 LYS A CA 1
ATOM 657 C C . LYS A 1 83 ? 9.896 16.046 1.465 1.00 73.38 83 LYS A C 1
ATOM 659 O O . LYS A 1 83 ? 10.920 16.062 2.142 1.00 73.38 83 LYS A O 1
ATOM 664 N N . GLU A 1 84 ? 8.733 16.501 1.921 1.00 75.44 84 GLU A N 1
ATOM 665 C CA . GLU A 1 84 ? 8.512 17.002 3.279 1.00 75.44 84 GLU A CA 1
ATOM 666 C C . GLU A 1 84 ? 8.147 15.865 4.251 1.00 75.44 84 GLU A C 1
ATOM 668 O O . GLU A 1 84 ? 7.981 16.087 5.452 1.00 75.44 84 GLU A O 1
ATOM 673 N N . GLY A 1 85 ? 8.050 14.628 3.750 1.00 72.69 85 GLY A N 1
ATOM 674 C CA . GLY A 1 85 ? 7.633 13.463 4.519 1.00 72.69 85 GLY A CA 1
ATOM 675 C C . GLY A 1 85 ? 6.120 13.391 4.727 1.00 72.69 85 GLY A C 1
ATOM 676 O O . GLY A 1 85 ? 5.658 12.554 5.512 1.00 72.69 85 GLY A O 1
ATOM 677 N N . GLN A 1 86 ? 5.336 14.230 4.042 1.00 80.31 86 GLN A N 1
ATOM 678 C CA . GLN A 1 86 ? 3.889 14.088 4.022 1.00 80.31 86 GLN A CA 1
ATOM 679 C C . GLN A 1 86 ? 3.522 12.907 3.139 1.00 80.31 86 GLN A C 1
ATOM 681 O O . GLN A 1 86 ? 4.116 12.646 2.096 1.00 80.31 86 GLN A O 1
ATOM 686 N N . THR A 1 87 ? 2.525 12.157 3.576 1.00 86.38 87 THR A N 1
ATOM 687 C CA . THR A 1 87 ? 2.120 10.919 2.915 1.00 86.38 87 THR A CA 1
ATOM 688 C C . THR A 1 87 ? 0.707 11.031 2.394 1.00 86.38 87 THR A C 1
ATOM 690 O O . THR A 1 87 ? -0.177 11.459 3.138 1.00 86.38 87 THR A O 1
ATOM 693 N N . ALA A 1 88 ? 0.473 10.519 1.193 1.00 88.56 88 ALA A N 1
ATOM 694 C CA . ALA A 1 88 ? -0.861 10.298 0.662 1.00 88.56 88 ALA A CA 1
ATOM 695 C C . ALA A 1 88 ? -1.085 8.803 0.423 1.00 88.56 88 ALA A C 1
ATOM 697 O O . ALA A 1 88 ? -0.167 8.059 0.090 1.00 88.56 88 ALA A O 1
ATOM 698 N N . TYR A 1 89 ? -2.306 8.334 0.651 1.00 91.75 89 TYR A N 1
ATOM 699 C CA . TYR A 1 89 ? -2.677 6.945 0.405 1.00 91.75 89 TYR A CA 1
ATOM 700 C C . TYR A 1 89 ? -4.187 6.817 0.229 1.00 91.75 89 TYR A C 1
ATOM 702 O O . TYR A 1 89 ? -4.971 7.618 0.745 1.00 91.75 89 TYR A O 1
ATOM 710 N N . GLY A 1 90 ? -4.615 5.795 -0.507 1.00 92.62 90 GLY A N 1
ATOM 711 C CA . GLY A 1 90 ? -6.030 5.607 -0.812 1.00 92.62 90 GLY A CA 1
ATOM 712 C C . GLY A 1 90 ? -6.299 4.574 -1.897 1.00 92.62 90 GLY A C 1
ATOM 713 O O . GLY A 1 90 ? -5.379 4.022 -2.498 1.00 92.62 90 GLY A O 1
ATOM 714 N N . HIS A 1 91 ? -7.582 4.327 -2.153 1.00 93.50 91 HIS A N 1
ATOM 715 C CA . HIS A 1 91 ? -8.032 3.483 -3.260 1.00 93.50 91 HIS A CA 1
ATOM 716 C C . HIS A 1 91 ? -7.858 4.214 -4.597 1.00 93.50 91 HIS A C 1
ATOM 718 O O . HIS A 1 91 ? -8.068 5.426 -4.666 1.00 93.50 91 HIS A O 1
ATOM 724 N N . VAL A 1 92 ? -7.518 3.480 -5.654 1.00 93.88 92 VAL A N 1
ATOM 725 C CA . VAL A 1 92 ? -7.468 3.998 -7.030 1.00 93.88 92 VAL A CA 1
ATOM 726 C C . VAL A 1 92 ? -8.205 3.048 -7.969 1.00 93.88 92 VAL A C 1
ATOM 728 O O . VAL A 1 92 ? -8.351 1.865 -7.678 1.00 93.88 92 VAL A O 1
ATOM 731 N N . ASN A 1 93 ? -8.709 3.562 -9.089 1.00 92.94 93 ASN A N 1
ATOM 732 C CA . ASN A 1 93 ? -9.458 2.738 -10.045 1.00 92.94 93 ASN A CA 1
ATOM 733 C C . ASN A 1 93 ? -8.540 1.881 -10.925 1.00 92.94 93 ASN A C 1
ATOM 735 O O . ASN A 1 93 ? -8.954 0.826 -11.390 1.00 92.94 93 ASN A O 1
ATOM 739 N N . GLN A 1 94 ? -7.309 2.340 -11.154 1.00 92.81 94 GLN A N 1
ATOM 740 C CA . GLN A 1 94 ? -6.307 1.671 -11.979 1.00 92.81 94 GLN A CA 1
ATOM 741 C C . GLN A 1 94 ? -4.900 2.142 -11.600 1.00 92.81 94 GLN A C 1
ATOM 743 O O . GLN A 1 94 ? -4.731 3.252 -11.084 1.00 92.81 94 GLN A O 1
ATOM 748 N N . ILE A 1 95 ? -3.903 1.310 -11.892 1.00 90.81 95 ILE A N 1
ATOM 749 C CA . ILE A 1 95 ? -2.488 1.686 -11.828 1.00 90.81 95 ILE A CA 1
ATOM 750 C C . ILE A 1 95 ? -2.136 2.433 -13.125 1.00 90.81 95 ILE A C 1
ATOM 752 O O . ILE A 1 95 ? -2.550 1.991 -14.200 1.00 90.81 95 ILE A O 1
ATOM 756 N N . PRO A 1 96 ? -1.425 3.575 -13.070 1.00 88.06 96 PRO A N 1
ATOM 757 C CA . PRO A 1 96 ? -1.012 4.284 -14.277 1.00 88.06 96 PRO A CA 1
ATOM 758 C C . PRO A 1 96 ? -0.162 3.396 -15.192 1.00 88.06 96 PRO A C 1
ATOM 760 O O . PRO A 1 96 ? 0.750 2.725 -14.722 1.00 88.06 96 PRO A O 1
ATOM 763 N N . ALA A 1 97 ? -0.406 3.446 -16.504 1.00 85.31 97 ALA A N 1
ATOM 764 C CA . ALA A 1 97 ? 0.292 2.598 -17.476 1.00 85.31 97 ALA A CA 1
ATOM 765 C C . ALA A 1 97 ? 1.822 2.773 -17.462 1.00 85.31 97 ALA A C 1
ATOM 767 O O . ALA A 1 97 ? 2.546 1.829 -17.725 1.00 85.31 97 ALA A O 1
ATOM 768 N N . GLN A 1 98 ? 2.314 3.961 -17.106 1.00 83.06 98 GLN A N 1
ATOM 769 C CA . GLN A 1 98 ? 3.745 4.255 -16.949 1.00 83.06 98 GLN A CA 1
ATOM 770 C C . GLN A 1 98 ? 4.422 3.543 -15.760 1.00 83.06 98 GLN A C 1
ATOM 772 O O . GLN A 1 98 ? 5.624 3.693 -15.571 1.00 83.06 98 GLN A O 1
ATOM 777 N N . VAL A 1 99 ? 3.644 2.855 -14.920 1.00 79.94 99 VAL A N 1
ATOM 778 C CA . VAL A 1 99 ? 4.103 2.141 -13.719 1.00 79.94 99 VAL A 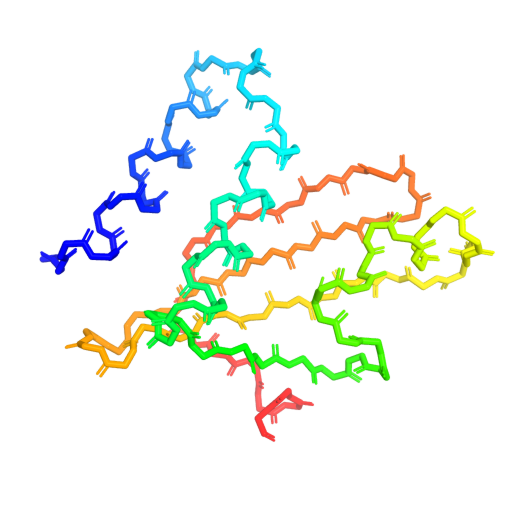CA 1
ATOM 779 C C . VAL A 1 99 ? 4.013 0.615 -13.885 1.00 79.94 99 VAL A C 1
ATOM 781 O O . VAL A 1 99 ? 4.662 -0.099 -13.124 1.00 79.94 99 VAL A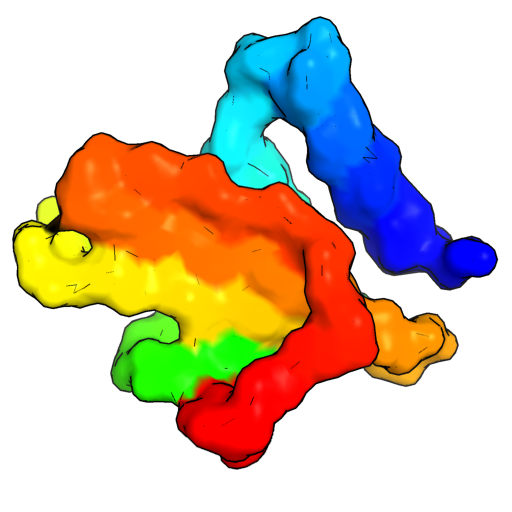 O 1
ATOM 784 N N . LEU A 1 100 ? 3.200 0.132 -14.833 1.00 71.88 100 LEU A N 1
ATOM 785 C CA . LEU A 1 100 ? 2.978 -1.293 -15.110 1.00 71.88 100 LEU A CA 1
ATOM 786 C C . LEU A 1 100 ? 4.050 -1.888 -16.030 1.00 71.88 100 LEU A C 1
ATOM 788 O O . LEU A 1 100 ? 4.570 -1.147 -16.894 1.00 71.88 100 LEU A O 1
#

pLDDT: mean 85.42, std 10.29, range [53.28, 95.81]

Secondary structure (DSSP, 8-state):
--HHHHHHHHHHHHHHH-TTS-HHHHHHHHHHHHHTTSSEEE-SSSS-GGGHHHHHHH-TT--EEEEEE-TTT--EEEEEE-TTS-EEEEEESS--GGG-

Organism: NCBI:txid1608583

Radius of gyration: 12.97 Å; chains: 1; bounding box: 34×29×33 Å

Sequence (100 aa):
MCINCGIISDLFNATKQNPIIGSKRVYQLLLEMHTRGRLLVHTAAATSFEHLAAFLKTSQESEGYFYFECPRCGAYFHFSMDKEGQTAYGHVNQIPAQVL